Protein AF-A0A0N4VI75-F1 (afdb_monomer)

Mean predicted aligned error: 7.42 Å

Solvent-accessible surface area (backbone atoms only — not comparable to full-atom values): 9095 Å² total; per-residue (Å²): 134,85,79,80,78,79,84,75,76,74,82,70,62,91,29,62,71,52,95,65,23,59,51,44,77,68,96,56,54,73,71,54,46,53,57,52,51,70,53,36,61,78,72,60,41,30,31,62,96,36,70,6,31,57,45,48,56,53,44,43,55,71,78,56,38,61,51,76,76,34,72,92,64,49,87,83,60,88,47,73,65,56,47,49,54,50,50,52,49,43,52,52,42,48,70,79,74,51,82,78,67,44,69,39,75,50,33,94,54,64,44,56,18,78,69,79,70,42,83,41,53,58,57,36,59,29,34,33,34,69,94,79,36,89,82,40,32,19,46,63,65,52,54,46,43,90,86,81,72,43,112

Nearest PDB structures (foldseek):
  5ywr-assembly1_B-2  TM=4.488E-01  e=1.345E-01  Homo sapiens
  8j52-assembly1_B  TM=4.666E-01  e=9.738E+00  Flavihumibacter petaseus NBRC 106054
  5i0g-assembly1_B  TM=2.060E-01  e=2.336E+00  Trueperella pyogenes

Sequence (151 aa):
MATLVDSSVQSSAPGSTSHGYSWIPPGLNRRKVEEYMAQLPNHVVPRINSTGEKYREKQLLLQLPRQDLSVAYCKHLSNNVERKIFEEFINARNEIALDIGFVCPNIPKQMECRKCSGVLEKNEMAVMAPKLGENCGWHPACFICTTCEQV

Foldseek 3Di:
DDDDDPPPPPPDDQFDDDDQFSGFFPPDDPVLRVVLLVLADPQLGRGPPGNNVVVVVVCCCVVPPVVLQDPVPPPPQPDPVSRVVSVVVSVVCCVQPDDDWHKDQFAQAKDAAPQPRDIDHGGHIWTDTPSVHPPHTHRSNRPADPPPSHD

Radius of gyration: 18.59 Å; Cα contacts (8 Å, |Δi|>4): 196; chains: 1; bounding box: 50×33×53 Å

InterPro domains:
  IPR001781 Zinc finger, LIM-type [PS50023] (111-151)
  IPR010442 PET domain [PF06297] (6-103)
  IPR010442 PET domain [PS51303] (2-112)
  IPR047120 Prickle/Espinas/Testin [PTHR24211] (12-150)

pLDDT: mean 87.61, std 17.42, range [31.23,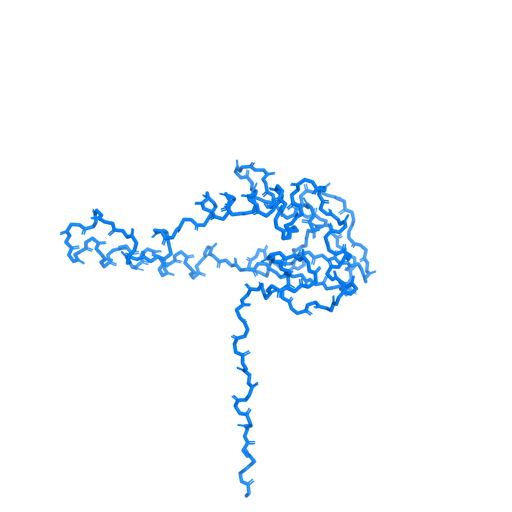 97.94]

Secondary structure (DSSP, 8-state):
-------------SS--BTTBS---TT--HHHHHHHHTTS-TTTS-BTTSHHHHHHHHHHHHHS-HHHH-GGG-TT--SHHHHHHHHHHHHHHHHHT----EEESS-SS-EEBTTT--EE-TT--EEE-GGG-TT-EE-GGG---TTT---

Structure (mmCIF, N/CA/C/O backbone):
data_AF-A0A0N4VI75-F1
#
_entry.id   AF-A0A0N4VI75-F1
#
loop_
_atom_site.group_PDB
_atom_site.id
_atom_site.type_symbol
_atom_site.label_atom_id
_atom_site.label_alt_id
_atom_site.label_comp_id
_atom_site.label_asym_id
_atom_site.label_entity_id
_atom_site.label_seq_id
_atom_site.pdbx_PDB_ins_code
_atom_site.Cartn_x
_atom_site.Cartn_y
_atom_site.Cartn_z
_atom_site.occupancy
_atom_site.B_iso_or_equiv
_atom_site.auth_seq_id
_atom_site.auth_comp_id
_atom_site.auth_asym_id
_atom_site.auth_atom_id
_atom_site.pdbx_PDB_model_num
ATOM 1 N N . MET A 1 1 ? 35.944 -9.681 26.097 1.00 38.91 1 MET A N 1
ATOM 2 C CA . MET A 1 1 ? 34.889 -10.689 25.869 1.00 38.91 1 MET A CA 1
ATOM 3 C C . MET A 1 1 ? 33.897 -10.113 24.876 1.00 38.91 1 MET A C 1
ATOM 5 O O . MET A 1 1 ? 33.051 -9.325 25.268 1.00 38.91 1 MET A O 1
ATOM 9 N N . ALA A 1 2 ? 34.084 -10.407 23.590 1.00 31.23 2 ALA A N 1
ATOM 10 C CA . ALA A 1 2 ? 33.176 -9.964 22.540 1.00 31.23 2 ALA A CA 1
ATOM 11 C C . ALA A 1 2 ? 31.953 -10.885 22.539 1.00 31.23 2 ALA A C 1
ATOM 13 O O . ALA A 1 2 ? 32.079 -12.083 22.290 1.00 31.23 2 ALA A O 1
ATOM 14 N N . THR A 1 3 ? 30.793 -10.341 22.886 1.00 33.09 3 THR A N 1
ATOM 15 C CA . THR A 1 3 ? 29.521 -11.056 22.842 1.00 33.09 3 THR A CA 1
ATOM 16 C C . THR A 1 3 ? 29.117 -11.221 21.381 1.00 33.09 3 THR A C 1
ATOM 18 O O . THR A 1 3 ? 28.959 -10.242 20.655 1.00 33.09 3 THR A O 1
ATOM 21 N N . LEU A 1 4 ? 29.004 -12.475 20.952 1.00 35.91 4 LEU A N 1
ATOM 22 C CA . LEU A 1 4 ? 28.511 -12.878 19.643 1.00 35.91 4 LEU A CA 1
ATOM 23 C C . LEU A 1 4 ? 27.052 -12.424 19.502 1.00 35.91 4 LEU A C 1
ATOM 25 O O . LEU A 1 4 ? 26.194 -12.851 20.273 1.00 35.91 4 LEU A O 1
ATOM 29 N N . VAL A 1 5 ? 26.779 -11.546 18.536 1.00 36.53 5 VAL A N 1
ATOM 30 C CA . VAL A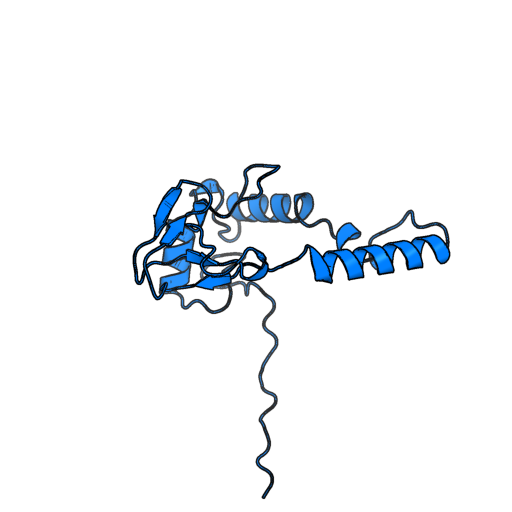 1 5 ? 25.410 -11.244 18.109 1.00 36.53 5 VAL A CA 1
ATOM 31 C C . VAL A 1 5 ? 24.952 -12.421 17.252 1.00 36.53 5 VAL A C 1
ATOM 33 O O . VAL A 1 5 ? 25.457 -12.642 16.151 1.00 36.53 5 VAL A O 1
ATOM 36 N N . ASP A 1 6 ? 24.040 -13.212 17.811 1.00 32.12 6 ASP A N 1
ATOM 37 C CA . ASP A 1 6 ? 23.375 -14.320 17.137 1.00 32.12 6 ASP A CA 1
ATOM 38 C C . ASP A 1 6 ? 22.689 -13.820 15.853 1.00 32.12 6 ASP A C 1
ATOM 40 O O . ASP A 1 6 ? 21.871 -12.901 15.869 1.00 32.12 6 ASP A O 1
ATOM 44 N N . SER A 1 7 ? 23.078 -14.399 14.718 1.00 36.81 7 SER A N 1
ATOM 45 C CA . SER A 1 7 ? 22.663 -13.999 13.366 1.00 36.81 7 SER A CA 1
ATOM 46 C C . SER A 1 7 ? 21.352 -14.672 12.940 1.00 36.81 7 SER A C 1
ATOM 48 O O . SER A 1 7 ? 21.161 -15.014 11.775 1.00 36.81 7 SER A O 1
ATOM 50 N N . SER A 1 8 ? 20.429 -14.867 13.879 1.00 34.34 8 SER A N 1
ATOM 51 C CA . SER A 1 8 ? 19.166 -15.580 13.674 1.00 34.34 8 SER A CA 1
ATOM 52 C C . SER A 1 8 ? 17.983 -14.656 13.342 1.00 34.34 8 SER A C 1
ATOM 54 O O . SER A 1 8 ? 16.827 -15.004 13.575 1.00 34.34 8 SER A O 1
ATOM 56 N N . VAL A 1 9 ? 18.227 -13.501 12.707 1.00 37.81 9 VAL A N 1
ATOM 57 C CA . VAL A 1 9 ? 17.147 -12.742 12.053 1.00 37.81 9 VAL A CA 1
ATOM 58 C C . VAL A 1 9 ? 16.922 -13.345 10.670 1.00 37.81 9 VAL A C 1
ATOM 60 O O . VAL A 1 9 ? 17.409 -12.851 9.654 1.00 37.81 9 VAL A O 1
ATOM 63 N N . GLN A 1 10 ? 16.196 -14.465 10.639 1.00 38.12 10 GLN A N 1
ATOM 64 C CA . GLN A 1 10 ? 15.610 -14.979 9.408 1.00 38.12 10 GLN A CA 1
ATOM 65 C C . GLN A 1 10 ? 14.792 -13.855 8.770 1.00 38.12 10 GLN A C 1
ATOM 67 O O . GLN A 1 10 ? 13.792 -13.397 9.327 1.00 38.12 10 GLN A O 1
ATOM 72 N N . SER A 1 11 ? 15.248 -13.401 7.603 1.00 38.28 11 SER A N 1
ATOM 73 C CA . SER A 1 11 ? 14.508 -12.519 6.709 1.00 38.28 11 SER A CA 1
ATOM 74 C C . SER A 1 11 ? 13.226 -13.240 6.291 1.00 38.28 11 SER A C 1
ATOM 76 O O . SER A 1 11 ? 13.187 -13.981 5.311 1.00 38.28 11 SER A O 1
ATOM 78 N N . SER A 1 12 ? 12.175 -13.101 7.098 1.00 36.38 12 SER A N 1
ATOM 79 C CA . SER A 1 12 ? 10.838 -13.494 6.683 1.00 36.38 12 SER A CA 1
ATOM 80 C C . SER A 1 12 ? 10.416 -12.516 5.593 1.00 36.38 12 SER A C 1
ATOM 82 O O . SER A 1 12 ? 10.425 -11.301 5.794 1.00 36.38 12 SER A O 1
ATOM 84 N N . ALA A 1 13 ? 10.123 -13.045 4.404 1.00 38.16 13 ALA A N 1
ATOM 85 C CA . ALA A 1 13 ? 9.622 -12.248 3.296 1.00 38.16 13 ALA A CA 1
ATOM 86 C C . ALA A 1 13 ? 8.428 -11.388 3.766 1.00 38.16 13 ALA A C 1
ATOM 88 O O . ALA A 1 13 ? 7.627 -11.860 4.584 1.00 38.16 13 ALA A O 1
ATOM 89 N N . PRO A 1 14 ? 8.278 -10.146 3.272 1.00 45.78 14 PRO A N 1
ATOM 90 C CA . PRO A 1 14 ? 7.113 -9.338 3.595 1.00 45.78 14 PRO A CA 1
ATOM 91 C C . PRO A 1 14 ? 5.833 -10.103 3.221 1.00 45.78 14 PRO A C 1
ATOM 93 O O . PRO A 1 14 ? 5.588 -10.376 2.049 1.00 45.78 14 PRO A O 1
ATOM 96 N N . GLY A 1 15 ? 5.022 -10.453 4.225 1.00 57.34 15 GLY A N 1
ATOM 97 C CA . GLY A 1 15 ? 3.758 -11.170 4.035 1.00 57.34 15 GLY A CA 1
ATOM 98 C C . GLY A 1 15 ? 3.826 -12.697 4.113 1.00 57.34 15 GLY A C 1
ATOM 99 O O . GLY A 1 15 ? 3.315 -13.368 3.223 1.00 57.34 15 GLY A O 1
ATOM 100 N N . SER A 1 16 ? 4.408 -13.249 5.184 1.00 58.78 16 SER A N 1
ATOM 101 C CA . SER A 1 16 ? 4.376 -14.694 5.470 1.00 58.78 16 SER A CA 1
ATOM 102 C C . SER A 1 16 ? 2.958 -15.282 5.368 1.00 58.78 16 SER A C 1
ATOM 104 O O . SER A 1 16 ? 2.026 -14.803 6.018 1.00 58.78 16 SER A O 1
ATOM 106 N N . THR A 1 17 ? 2.801 -16.349 4.582 1.00 65.50 17 THR A N 1
ATOM 107 C CA . THR A 1 17 ? 1.563 -17.132 4.492 1.00 65.50 17 THR A CA 1
ATOM 108 C C . THR A 1 17 ? 1.276 -17.778 5.846 1.00 65.50 17 THR A C 1
ATOM 110 O O . THR A 1 17 ? 1.986 -18.686 6.276 1.00 65.50 17 THR A O 1
ATOM 113 N N . SER A 1 18 ? 0.251 -17.313 6.553 1.00 71.88 18 SER A N 1
ATOM 114 C CA . SER A 1 18 ? -0.196 -17.917 7.811 1.00 71.88 18 SER A CA 1
ATOM 115 C C . SER A 1 18 ? -1.622 -17.473 8.135 1.00 71.88 18 SER A C 1
ATOM 117 O O . SER A 1 18 ? -2.124 -16.501 7.574 1.00 71.88 18 SER A O 1
ATOM 119 N N . HIS A 1 19 ? -2.288 -18.191 9.045 1.00 73.00 19 HIS A N 1
ATOM 120 C CA . HIS A 1 19 ? -3.636 -17.852 9.529 1.00 73.00 19 HIS A CA 1
ATOM 121 C C . HIS A 1 19 ? -4.756 -17.929 8.474 1.00 73.00 19 HIS A C 1
ATOM 123 O O . HIS A 1 19 ? -5.805 -17.321 8.639 1.00 73.00 19 HIS A O 1
ATOM 129 N N . GLY A 1 20 ? -4.560 -18.701 7.399 1.00 91.00 20 GLY A N 1
ATOM 130 C CA . GLY A 1 20 ? -5.568 -18.862 6.344 1.00 91.00 20 GLY A CA 1
ATOM 131 C C . GLY A 1 20 ? -5.616 -17.711 5.333 1.00 91.00 20 GLY A C 1
ATOM 132 O O . GLY A 1 20 ? -6.519 -17.683 4.496 1.00 91.00 20 GLY A O 1
ATOM 133 N N . TYR A 1 21 ? -4.642 -16.796 5.377 1.00 95.12 21 TYR A N 1
ATOM 134 C CA . TYR A 1 21 ? -4.465 -15.718 4.405 1.00 95.12 21 TYR A CA 1
ATOM 135 C C . TYR A 1 21 ? -3.220 -15.957 3.545 1.00 95.12 21 TYR A C 1
ATOM 137 O O . TYR A 1 21 ? -2.197 -16.441 4.036 1.00 95.12 21 TYR A O 1
ATOM 145 N N . SER A 1 22 ? -3.296 -15.599 2.264 1.00 94.88 22 SER A N 1
ATOM 146 C CA . SER A 1 22 ? -2.160 -15.653 1.336 1.00 94.88 22 SER A CA 1
ATOM 147 C C . SER A 1 22 ? -1.186 -14.490 1.527 1.00 94.88 22 SER A C 1
ATOM 149 O O . SER A 1 22 ? -0.056 -14.536 1.052 1.00 94.88 22 SER A O 1
ATOM 151 N N . TRP A 1 23 ? -1.604 -13.463 2.270 1.00 94.38 23 TRP A N 1
ATOM 152 C CA . TRP A 1 23 ? -0.762 -12.364 2.717 1.00 94.38 23 TRP A CA 1
ATOM 153 C C . TRP A 1 23 ? -1.306 -11.768 4.017 1.00 94.38 23 TRP A C 1
ATOM 155 O O . TRP A 1 23 ? -2.519 -11.628 4.175 1.00 94.38 23 TRP A O 1
ATOM 165 N N . ILE A 1 24 ? -0.407 -11.360 4.914 1.00 94.69 24 ILE A N 1
ATOM 166 C CA . ILE A 1 24 ? -0.730 -10.590 6.122 1.00 94.69 24 ILE A CA 1
ATOM 167 C C . ILE A 1 24 ? 0.209 -9.383 6.250 1.00 94.69 24 ILE A C 1
ATOM 169 O O . ILE A 1 24 ? 1.358 -9.464 5.801 1.00 94.69 24 ILE A O 1
ATOM 173 N N . PRO A 1 25 ? -0.215 -8.286 6.902 1.00 93.75 25 PRO A N 1
ATOM 174 C CA . PRO A 1 25 ? 0.709 -7.214 7.240 1.00 93.75 25 PRO A CA 1
ATOM 175 C C . PRO A 1 25 ? 1.825 -7.715 8.175 1.00 93.75 25 PRO A C 1
ATOM 177 O O . PRO A 1 25 ? 1.543 -8.454 9.126 1.00 93.75 25 PRO A O 1
ATOM 180 N N . PRO A 1 26 ? 3.090 -7.329 7.935 1.00 92.06 26 PRO A N 1
ATOM 181 C CA . PRO A 1 26 ? 4.212 -7.775 8.754 1.00 92.06 26 PRO A CA 1
ATOM 182 C C . PRO A 1 26 ? 4.133 -7.212 10.182 1.00 92.06 26 PRO A C 1
ATOM 184 O O . PRO A 1 26 ? 3.603 -6.127 10.411 1.00 92.06 26 PRO A O 1
ATOM 187 N N . GLY A 1 27 ? 4.689 -7.946 11.152 1.00 90.81 27 GLY A N 1
ATOM 188 C CA . GLY A 1 27 ? 4.817 -7.488 12.544 1.00 90.81 27 GLY A CA 1
ATOM 189 C C . GLY A 1 27 ? 3.539 -7.559 13.390 1.00 90.81 27 GLY A C 1
ATOM 190 O O . GLY A 1 27 ? 3.560 -7.166 14.556 1.00 90.81 27 GLY A O 1
ATOM 191 N N . LEU A 1 28 ? 2.431 -8.075 12.848 1.00 93.50 28 LEU A N 1
ATOM 192 C CA . LEU A 1 28 ? 1.181 -8.249 13.589 1.00 93.50 28 LEU A CA 1
ATOM 193 C C . LEU A 1 28 ? 1.074 -9.643 14.218 1.00 93.50 28 LEU A C 1
ATOM 195 O O . LEU A 1 28 ? 1.429 -10.653 13.616 1.00 93.50 28 LEU A O 1
ATOM 199 N N . ASN A 1 29 ? 0.505 -9.707 15.425 1.00 93.31 29 ASN A N 1
ATOM 200 C CA . ASN A 1 29 ? 0.052 -10.972 16.006 1.00 93.31 29 ASN A CA 1
ATOM 201 C C . ASN A 1 29 ? -1.291 -11.411 15.396 1.00 93.31 29 ASN A C 1
ATOM 203 O O . ASN A 1 29 ? -2.001 -10.603 14.799 1.00 93.31 29 ASN A O 1
ATOM 207 N N . ARG A 1 30 ? -1.686 -12.674 15.619 1.00 92.81 30 ARG A N 1
ATOM 208 C CA . ARG A 1 30 ? -2.925 -13.256 15.071 1.00 92.81 30 ARG A CA 1
ATOM 209 C C . ARG A 1 30 ? -4.162 -12.380 15.279 1.00 92.81 30 ARG A C 1
ATOM 211 O O . ARG A 1 30 ? -4.906 -12.145 14.339 1.00 92.81 30 ARG A O 1
ATOM 218 N N . ARG A 1 31 ? -4.374 -11.869 16.497 1.00 94.94 31 ARG A N 1
ATOM 219 C CA . ARG A 1 31 ? -5.546 -11.036 16.809 1.00 94.94 31 ARG A CA 1
ATOM 220 C C . ARG A 1 31 ? -5.552 -9.747 15.985 1.00 94.94 31 ARG A C 1
ATOM 222 O O . ARG A 1 31 ? -6.593 -9.369 15.466 1.00 94.94 31 ARG A O 1
ATOM 229 N N . LYS A 1 32 ? -4.394 -9.098 15.852 1.00 96.00 32 LYS A N 1
ATOM 230 C CA . LYS A 1 32 ? -4.245 -7.873 15.057 1.00 96.00 32 LYS A CA 1
ATOM 231 C C . LYS A 1 32 ? -4.347 -8.138 13.552 1.00 96.00 32 LYS A C 1
ATOM 233 O O . LYS A 1 32 ? -4.871 -7.294 12.841 1.00 96.00 32 LYS A O 1
ATOM 238 N N . VAL A 1 33 ? -3.930 -9.309 13.070 1.00 96.25 33 VAL A N 1
ATOM 239 C CA . VAL A 1 33 ? -4.189 -9.722 11.680 1.00 96.25 33 VAL A CA 1
ATOM 240 C C . VAL A 1 33 ? -5.693 -9.806 11.415 1.00 96.25 33 VAL A C 1
ATOM 242 O O . VAL A 1 33 ? -6.162 -9.201 10.458 1.00 96.25 33 VAL A O 1
ATOM 245 N N . GLU A 1 34 ? -6.459 -10.489 12.270 1.00 96.25 34 GLU A N 1
ATOM 246 C CA . GLU A 1 34 ? -7.919 -10.571 12.100 1.00 96.25 34 GLU A CA 1
ATOM 247 C C . GLU A 1 34 ? -8.585 -9.190 12.179 1.00 96.25 34 GLU A C 1
ATOM 249 O O . GLU A 1 34 ? -9.448 -8.877 11.364 1.00 96.25 34 GLU A O 1
ATOM 254 N N . GLU A 1 35 ? -8.147 -8.337 13.111 1.00 97.06 35 GLU A N 1
ATOM 255 C CA . GLU A 1 35 ? -8.623 -6.952 13.239 1.00 97.06 35 GLU A CA 1
ATOM 256 C C . GLU A 1 35 ? -8.351 -6.120 11.976 1.00 97.06 35 GLU A C 1
ATOM 258 O O . GLU A 1 35 ? -9.210 -5.345 11.560 1.00 97.06 35 GLU 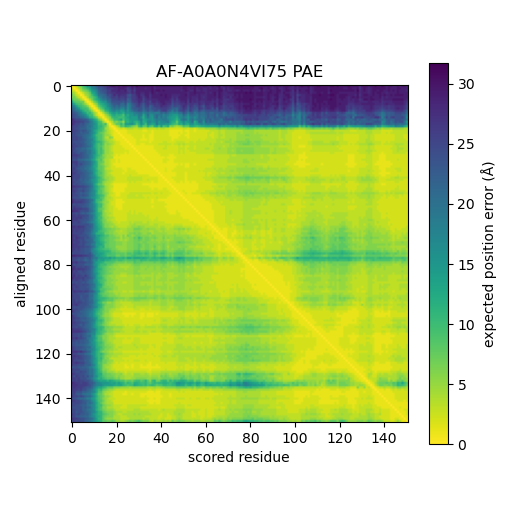A O 1
ATOM 263 N N . TYR A 1 36 ? -7.185 -6.288 11.343 1.00 97.38 36 TYR A N 1
ATOM 264 C CA . TYR A 1 36 ? -6.865 -5.637 10.071 1.00 97.38 36 TYR A CA 1
ATOM 265 C C . TYR A 1 36 ? -7.776 -6.143 8.948 1.00 97.38 36 TYR A C 1
ATOM 267 O O . TYR A 1 36 ? -8.395 -5.351 8.240 1.00 97.38 36 TYR A O 1
ATOM 275 N N . MET A 1 37 ? -7.893 -7.467 8.802 1.00 97.06 37 MET A N 1
ATOM 276 C CA . MET A 1 37 ? -8.678 -8.080 7.726 1.00 97.06 37 MET A CA 1
ATOM 277 C C . MET A 1 37 ? -10.175 -7.772 7.851 1.00 97.06 37 MET A C 1
ATOM 279 O O . MET A 1 37 ? -10.837 -7.593 6.832 1.00 97.06 37 MET A O 1
ATOM 283 N N . ALA A 1 38 ? -10.703 -7.656 9.074 1.00 96.75 38 ALA A N 1
ATOM 284 C CA . ALA A 1 38 ? -12.098 -7.291 9.339 1.00 96.75 38 ALA A CA 1
ATOM 285 C C . ALA A 1 38 ? -12.452 -5.856 8.915 1.00 96.75 38 ALA A C 1
ATOM 287 O O . ALA A 1 38 ? -13.628 -5.541 8.746 1.00 96.75 38 ALA A O 1
ATOM 288 N N . GLN A 1 39 ? -11.453 -4.988 8.742 1.00 96.88 39 GLN A N 1
ATOM 289 C CA . GLN A 1 39 ? -11.650 -3.612 8.287 1.00 96.88 39 GLN A CA 1
ATOM 290 C C . GLN A 1 39 ? -11.651 -3.487 6.761 1.00 96.88 39 GLN A C 1
ATOM 292 O O . GLN A 1 39 ? -11.917 -2.401 6.256 1.00 96.88 39 GLN A O 1
ATOM 297 N N . LEU A 1 40 ? -11.361 -4.561 6.021 1.00 96.81 40 LEU A N 1
ATOM 298 C CA . LEU A 1 40 ? -11.372 -4.567 4.559 1.00 96.81 40 LEU A CA 1
ATOM 299 C C . LEU A 1 40 ? -12.721 -5.068 4.014 1.00 96.81 40 LEU A C 1
ATOM 301 O O . LEU A 1 40 ? -13.379 -5.890 4.654 1.00 96.81 40 LEU A O 1
ATOM 305 N N . PRO A 1 41 ? -13.133 -4.655 2.799 1.00 95.31 41 PRO A N 1
ATOM 306 C CA . PRO A 1 41 ? -14.276 -5.269 2.132 1.00 95.31 41 PRO A CA 1
ATOM 307 C C . PRO A 1 41 ? -14.097 -6.788 1.989 1.00 95.31 41 PRO A C 1
ATOM 309 O O . PRO A 1 41 ? -13.076 -7.261 1.497 1.00 95.31 41 PRO A O 1
ATOM 312 N N . ASN A 1 42 ? -15.118 -7.570 2.349 1.00 94.00 42 ASN A N 1
ATOM 313 C CA . ASN A 1 42 ? -15.024 -9.040 2.392 1.00 94.00 42 ASN A CA 1
ATOM 314 C C . ASN A 1 42 ? -14.491 -9.681 1.099 1.00 94.00 42 ASN A C 1
ATOM 316 O O . ASN A 1 42 ? -13.780 -10.680 1.152 1.00 94.00 42 ASN A O 1
ATOM 320 N N . HIS A 1 43 ? -14.830 -9.111 -0.060 1.00 93.56 43 HIS A N 1
ATOM 321 C CA . HIS A 1 43 ? -14.439 -9.642 -1.365 1.00 93.56 43 HIS A CA 1
ATOM 322 C C . HIS A 1 43 ? -12.970 -9.375 -1.740 1.00 93.56 43 HIS A C 1
ATOM 324 O O . HIS A 1 43 ? -12.484 -10.011 -2.674 1.00 93.56 43 HIS A O 1
ATOM 330 N N . VAL A 1 44 ? -12.266 -8.485 -1.025 1.00 95.81 44 VAL A N 1
ATOM 331 C CA . VAL A 1 44 ? -10.836 -8.190 -1.253 1.00 95.81 44 VAL A CA 1
ATOM 332 C C . VAL A 1 44 ? -9.914 -8.848 -0.224 1.00 95.81 44 VAL A C 1
ATOM 334 O O . VAL A 1 44 ? -8.698 -8.831 -0.396 1.00 95.81 44 VAL A O 1
ATOM 337 N N . VAL A 1 45 ? -10.463 -9.450 0.837 1.00 96.88 45 VAL A N 1
ATOM 338 C CA . VAL A 1 45 ? -9.666 -10.121 1.874 1.00 96.88 45 VAL A CA 1
ATOM 339 C C . VAL A 1 45 ? -8.943 -11.335 1.267 1.00 96.88 45 VAL A C 1
ATOM 341 O O . VAL A 1 45 ? -9.611 -12.250 0.778 1.00 96.88 45 VAL A O 1
ATOM 344 N N . PRO A 1 46 ? -7.599 -11.413 1.326 1.00 96.31 46 PRO A N 1
ATOM 345 C CA . PRO A 1 46 ? -6.819 -12.424 0.615 1.00 96.31 46 PRO A CA 1
ATOM 346 C C . PRO A 1 46 ? -6.778 -13.760 1.370 1.00 96.31 46 PRO A C 1
ATOM 348 O O . PRO A 1 46 ? -5.727 -14.209 1.821 1.00 96.31 46 PRO A O 1
ATOM 351 N N . ARG A 1 47 ? -7.935 -14.405 1.552 1.00 96.25 47 ARG A N 1
ATOM 352 C CA . ARG A 1 47 ? -8.003 -15.766 2.112 1.00 96.25 47 ARG A CA 1
ATOM 353 C C . ARG A 1 47 ? -7.447 -16.766 1.101 1.00 96.25 47 ARG A C 1
ATOM 355 O O . ARG A 1 47 ? -7.722 -16.629 -0.090 1.00 96.25 47 ARG A O 1
ATOM 362 N N . ILE A 1 48 ? -6.720 -17.776 1.566 1.00 94.94 48 ILE A N 1
ATOM 363 C CA . ILE A 1 48 ? -6.167 -18.828 0.700 1.00 94.94 48 ILE A CA 1
ATOM 364 C C . ILE A 1 48 ? -7.301 -19.486 -0.103 1.00 94.94 48 ILE A C 1
ATOM 366 O O . ILE A 1 48 ? -8.346 -19.823 0.458 1.00 94.94 48 ILE A O 1
ATOM 370 N N . ASN A 1 49 ? -7.094 -19.670 -1.407 1.00 94.00 49 ASN A N 1
ATOM 371 C CA . ASN A 1 49 ? -8.045 -20.215 -2.380 1.00 94.00 49 ASN A CA 1
ATOM 372 C C . ASN A 1 49 ? -9.336 -19.392 -2.572 1.00 94.00 49 ASN A C 1
ATOM 374 O O . ASN A 1 49 ? -10.337 -19.917 -3.065 1.00 94.00 49 ASN A O 1
ATOM 378 N N . SER A 1 50 ? -9.346 -18.110 -2.198 1.00 95.94 50 SER A N 1
ATOM 379 C CA . SER A 1 50 ? -10.525 -17.239 -2.331 1.00 95.94 50 SER A CA 1
ATOM 380 C C . SER A 1 50 ? -10.462 -16.307 -3.545 1.00 95.94 50 SER A C 1
ATOM 382 O O . SER A 1 50 ? -9.428 -16.136 -4.193 1.00 95.94 50 SER A O 1
ATOM 384 N N . THR A 1 51 ? -11.581 -15.642 -3.848 1.00 96.50 51 THR A N 1
ATOM 385 C CA . THR A 1 51 ? -11.610 -14.561 -4.846 1.00 96.50 51 THR A CA 1
ATOM 386 C C . THR A 1 51 ? -10.736 -13.379 -4.437 1.00 96.50 51 THR A C 1
ATOM 388 O O . THR A 1 51 ? -10.151 -12.754 -5.314 1.00 96.50 51 THR A O 1
ATOM 391 N N . GLY A 1 52 ? -10.604 -13.098 -3.136 1.00 96.94 52 GLY A N 1
ATOM 392 C CA . GLY A 1 52 ? -9.773 -12.009 -2.621 1.00 96.94 52 GLY A CA 1
ATOM 393 C C . GLY A 1 52 ? -8.273 -12.262 -2.792 1.00 96.94 52 GLY A C 1
ATOM 394 O O . GLY A 1 52 ? -7.514 -11.330 -3.039 1.00 96.94 52 GLY A O 1
ATOM 395 N N . GLU A 1 53 ? -7.831 -13.522 -2.750 1.00 96.19 53 GLU A N 1
ATOM 396 C CA . GLU A 1 53 ? -6.443 -13.886 -3.072 1.00 96.19 53 GLU A CA 1
ATOM 397 C C . GLU A 1 53 ? -6.134 -13.606 -4.546 1.00 96.19 53 GLU A C 1
ATOM 399 O O . GLU A 1 53 ? -5.203 -12.862 -4.852 1.00 96.19 53 GLU A O 1
ATOM 404 N N . LYS A 1 54 ? -6.973 -14.115 -5.457 1.00 96.19 54 LYS A N 1
ATOM 405 C CA . LYS A 1 54 ? -6.845 -13.844 -6.901 1.00 96.19 54 LYS A CA 1
ATOM 406 C C . LYS A 1 54 ? -6.939 -12.351 -7.208 1.00 96.19 54 LYS A C 1
ATOM 408 O O . LYS A 1 54 ? -6.250 -11.836 -8.086 1.00 96.19 54 LYS A O 1
ATOM 413 N N . TYR A 1 55 ? -7.805 -11.651 -6.480 1.00 96.00 55 TYR A N 1
ATOM 414 C CA . TYR A 1 55 ? -7.949 -10.209 -6.573 1.00 96.00 55 TYR A CA 1
ATOM 415 C C . TYR A 1 55 ? -6.644 -9.495 -6.210 1.00 96.00 55 TYR A C 1
ATOM 417 O O . TYR A 1 55 ? -6.156 -8.687 -7.000 1.00 96.00 55 TYR A O 1
ATOM 425 N N . ARG A 1 56 ? -6.037 -9.843 -5.069 1.00 94.62 56 ARG A N 1
ATOM 426 C CA . ARG A 1 56 ? -4.750 -9.295 -4.631 1.00 94.62 56 ARG A CA 1
ATOM 427 C C . ARG A 1 56 ? -3.635 -9.560 -5.641 1.00 94.62 56 ARG A C 1
ATOM 429 O O . ARG A 1 56 ? -2.879 -8.642 -5.940 1.00 94.62 56 ARG A O 1
ATOM 436 N N . GLU A 1 57 ? -3.538 -10.769 -6.196 1.00 93.94 57 GLU A N 1
ATOM 437 C CA . GLU A 1 57 ? -2.552 -11.069 -7.247 1.00 93.94 57 GLU A CA 1
ATOM 438 C C . GLU A 1 57 ? -2.718 -10.154 -8.465 1.00 93.94 57 GLU A C 1
ATOM 440 O O . GLU A 1 57 ? -1.741 -9.581 -8.951 1.00 93.94 57 GLU A O 1
ATOM 445 N N . LYS A 1 58 ? -3.960 -9.952 -8.924 1.00 94.44 58 LYS A N 1
ATOM 446 C CA . LYS A 1 58 ? -4.256 -9.033 -10.030 1.00 94.44 58 LYS A CA 1
ATOM 447 C C . LYS A 1 58 ? -3.867 -7.593 -9.686 1.00 94.44 58 LYS A C 1
ATOM 449 O O . LYS A 1 58 ? -3.274 -6.924 -10.529 1.00 94.44 58 LYS A O 1
ATOM 454 N N . GLN A 1 59 ? -4.168 -7.125 -8.474 1.00 94.38 59 GLN A N 1
ATOM 455 C CA . GLN A 1 59 ? -3.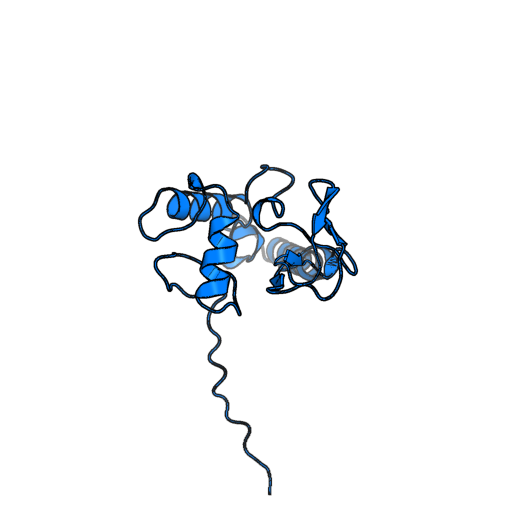791 -5.777 -8.041 1.00 94.38 59 GLN A CA 1
ATOM 456 C C . GLN A 1 59 ? -2.275 -5.600 -7.974 1.00 94.38 59 GLN A C 1
ATOM 458 O O . GLN A 1 59 ? -1.772 -4.603 -8.475 1.00 94.38 59 GLN A O 1
ATOM 463 N N . LEU A 1 60 ? -1.526 -6.579 -7.460 1.00 91.75 60 LEU A N 1
ATOM 464 C CA . LEU A 1 60 ? -0.062 -6.515 -7.437 1.00 91.75 60 LEU A CA 1
ATOM 465 C C . LEU A 1 60 ? 0.535 -6.460 -8.848 1.00 91.75 60 LEU A C 1
ATOM 467 O O . LEU A 1 60 ? 1.465 -5.696 -9.079 1.00 91.75 60 LEU A O 1
ATOM 471 N N . LEU A 1 61 ? -0.017 -7.211 -9.805 1.00 92.19 61 LEU A N 1
ATOM 472 C CA . LEU A 1 61 ? 0.434 -7.153 -11.199 1.00 92.19 61 LEU A CA 1
ATOM 473 C C . LEU A 1 61 ? 0.159 -5.796 -11.861 1.00 92.19 61 LEU A C 1
ATOM 475 O O . LEU A 1 61 ? 0.957 -5.361 -12.687 1.00 92.19 61 LEU A O 1
ATOM 479 N N . LEU A 1 62 ? -0.960 -5.152 -11.522 1.00 92.44 62 LEU A N 1
ATOM 480 C CA . LEU A 1 62 ? -1.346 -3.853 -12.079 1.00 92.44 62 LEU A CA 1
ATOM 481 C C . LEU A 1 62 ? -0.612 -2.685 -11.411 1.00 92.44 62 LEU A C 1
ATOM 483 O O . LEU A 1 62 ? -0.175 -1.769 -12.099 1.00 92.44 62 LEU A O 1
ATOM 487 N N . GLN A 1 63 ? -0.506 -2.704 -10.082 1.00 91.44 63 GLN A N 1
ATOM 488 C CA . GLN A 1 63 ? 0.015 -1.593 -9.284 1.00 91.44 63 GLN A CA 1
ATOM 489 C C . GLN A 1 63 ? 1.533 -1.669 -9.078 1.00 91.44 63 GLN A C 1
ATOM 491 O O . GLN A 1 63 ? 2.169 -0.636 -8.891 1.00 91.44 63 GLN A O 1
ATOM 496 N N . LEU A 1 64 ? 2.122 -2.871 -9.114 1.00 89.94 64 LEU A N 1
ATOM 497 C CA . LEU A 1 64 ? 3.562 -3.102 -8.957 1.00 89.94 64 LEU A CA 1
ATOM 498 C C . LEU A 1 64 ? 4.100 -4.051 -10.050 1.00 89.94 64 LEU A C 1
ATOM 500 O O . LEU A 1 64 ? 4.558 -5.160 -9.739 1.00 89.94 64 LEU A O 1
ATOM 504 N N . PRO A 1 65 ? 4.065 -3.651 -11.339 1.00 91.06 65 PRO A N 1
ATOM 505 C CA . PRO A 1 65 ? 4.616 -4.465 -12.416 1.00 91.06 65 PRO A CA 1
ATOM 506 C C . PRO A 1 65 ? 6.086 -4.810 -12.155 1.00 91.06 65 PRO A C 1
ATOM 508 O O . PRO A 1 65 ? 6.886 -3.969 -11.753 1.00 91.06 65 PRO A O 1
ATOM 511 N N . ARG A 1 66 ? 6.487 -6.058 -12.413 1.00 90.94 66 ARG A N 1
ATOM 512 C CA . ARG A 1 66 ? 7.876 -6.492 -12.166 1.00 90.94 66 ARG A CA 1
ATOM 513 C C . ARG A 1 66 ? 8.886 -5.740 -13.034 1.00 90.94 66 ARG A C 1
ATOM 515 O O . ARG A 1 66 ? 10.025 -5.552 -12.617 1.00 90.94 66 ARG A O 1
ATOM 522 N N . GLN A 1 67 ? 8.458 -5.316 -14.220 1.00 91.81 67 GLN A N 1
ATOM 523 C CA . GLN A 1 67 ? 9.225 -4.506 -15.162 1.00 91.81 67 GLN A CA 1
ATOM 524 C C . GLN A 1 67 ? 9.660 -3.200 -14.505 1.00 91.81 67 GLN A C 1
ATOM 526 O O . GLN A 1 67 ? 10.830 -2.853 -14.575 1.00 91.81 67 GLN A O 1
ATOM 531 N N . ASP A 1 68 ? 8.765 -2.558 -13.760 1.00 89.81 68 ASP A N 1
ATOM 532 C CA . ASP A 1 68 ? 9.040 -1.321 -13.037 1.00 89.81 68 ASP A CA 1
ATOM 533 C C . ASP A 1 68 ? 10.060 -1.519 -11.906 1.00 89.81 68 ASP A C 1
ATOM 535 O O . ASP A 1 68 ? 10.655 -0.551 -11.442 1.00 89.81 68 ASP A O 1
ATOM 539 N N . LEU A 1 69 ? 10.275 -2.746 -11.432 1.00 87.62 69 LEU A N 1
ATOM 540 C CA . LEU A 1 69 ? 11.158 -3.039 -10.300 1.00 87.62 69 LEU A CA 1
ATOM 541 C C . LEU A 1 69 ? 12.537 -3.557 -10.717 1.00 87.62 69 LEU A C 1
ATOM 543 O O . LEU A 1 69 ? 13.478 -3.455 -9.932 1.00 87.62 69 LEU A O 1
ATOM 547 N N . SER A 1 70 ? 12.684 -4.136 -11.912 1.00 90.00 70 SER A N 1
ATOM 548 C CA . SER A 1 70 ? 13.970 -4.677 -12.354 1.00 90.00 70 SER A CA 1
ATOM 549 C C . SER A 1 70 ? 14.080 -4.812 -13.870 1.00 90.00 70 SER A C 1
ATOM 551 O O . SER A 1 70 ? 13.218 -5.392 -14.534 1.00 90.00 70 SER A O 1
ATOM 553 N N . VAL A 1 71 ? 15.244 -4.404 -14.389 1.00 91.06 71 VAL A N 1
ATOM 554 C CA . VAL A 1 71 ? 15.693 -4.622 -15.777 1.00 91.06 71 VAL A CA 1
ATOM 555 C C . VAL A 1 71 ? 15.575 -6.084 -16.210 1.00 91.06 71 VAL A C 1
ATOM 557 O O . VAL A 1 71 ? 15.338 -6.353 -17.387 1.00 91.06 71 VAL A O 1
ATOM 560 N N . ALA A 1 72 ? 15.723 -7.038 -15.284 1.00 90.69 72 ALA A N 1
ATOM 561 C CA . ALA A 1 72 ? 15.672 -8.469 -15.586 1.00 90.69 72 ALA A CA 1
ATOM 562 C C . ALA A 1 72 ? 14.334 -8.905 -16.213 1.00 90.69 72 ALA A C 1
ATOM 564 O O . ALA A 1 72 ? 14.284 -9.907 -16.926 1.00 90.69 72 ALA A O 1
ATOM 565 N N . TYR A 1 73 ? 13.260 -8.143 -15.988 1.00 92.00 73 TYR A N 1
ATOM 566 C CA . TYR A 1 73 ? 11.935 -8.417 -16.545 1.00 92.00 73 TYR A CA 1
ATOM 567 C C . TYR A 1 73 ? 11.629 -7.618 -17.826 1.00 92.00 73 TYR A C 1
ATOM 569 O O . TYR A 1 73 ? 10.580 -7.822 -18.441 1.00 92.00 73 TYR A O 1
ATOM 577 N N . CYS A 1 74 ? 12.541 -6.747 -18.270 1.00 92.50 74 CYS A N 1
ATOM 578 C CA . CYS A 1 74 ? 12.370 -5.883 -19.437 1.00 92.50 74 CYS A CA 1
ATOM 579 C C . CYS A 1 74 ? 12.991 -6.514 -20.695 1.00 92.50 74 CYS A C 1
ATOM 581 O O . CYS A 1 74 ? 14.211 -6.556 -20.862 1.00 92.50 74 CYS A O 1
ATOM 583 N N . LYS A 1 75 ? 12.143 -6.982 -21.621 1.00 91.12 75 LYS A N 1
ATOM 584 C CA . LYS A 1 75 ? 12.576 -7.655 -22.865 1.00 91.12 75 LYS A CA 1
ATOM 585 C C . LYS A 1 75 ? 12.955 -6.707 -24.007 1.00 91.12 75 LYS A C 1
ATOM 587 O O . LYS A 1 75 ? 13.588 -7.142 -24.960 1.00 91.12 75 LYS A O 1
ATOM 592 N N . HIS A 1 76 ? 12.569 -5.436 -23.915 1.00 91.88 76 HIS A N 1
ATOM 593 C CA . HIS A 1 76 ? 12.660 -4.467 -25.015 1.00 91.88 76 HIS A CA 1
ATOM 594 C C . HIS A 1 76 ? 13.685 -3.348 -24.768 1.00 91.88 76 HIS A C 1
ATOM 596 O O . HIS A 1 76 ? 13.621 -2.312 -25.416 1.00 91.88 76 HIS A O 1
ATOM 602 N N . LEU A 1 77 ? 14.628 -3.556 -23.841 1.00 92.50 77 LEU A N 1
ATOM 603 C CA . LEU A 1 77 ? 15.792 -2.681 -23.668 1.00 92.50 77 LEU A CA 1
ATOM 604 C C . LEU A 1 77 ? 16.910 -3.180 -24.591 1.00 92.50 77 LEU A C 1
ATOM 606 O O . LEU A 1 77 ? 17.536 -4.218 -24.329 1.00 92.50 77 LEU A O 1
ATOM 610 N N . SER A 1 78 ? 17.095 -2.461 -25.694 1.00 90.25 78 SER A N 1
ATOM 611 C CA . SER A 1 78 ? 17.808 -2.893 -26.901 1.00 90.25 78 SER A CA 1
ATOM 612 C C . SER A 1 78 ? 19.325 -2.840 -26.747 1.00 90.25 78 SER A C 1
ATOM 614 O O . SER A 1 78 ? 20.044 -3.608 -27.382 1.00 90.25 78 SER A O 1
ATOM 616 N N . ASN A 1 79 ? 19.830 -1.939 -25.907 1.00 94.62 79 ASN A N 1
ATOM 617 C CA . ASN A 1 79 ? 21.261 -1.717 -25.719 1.00 94.62 79 ASN A CA 1
ATOM 618 C C . ASN A 1 79 ? 21.600 -1.388 -24.254 1.00 94.62 79 ASN A C 1
ATOM 620 O O . ASN A 1 79 ? 20.726 -1.160 -23.416 1.00 94.62 79 ASN A O 1
ATOM 624 N N . ASN A 1 80 ? 22.897 -1.373 -23.937 1.00 93.75 80 ASN A N 1
ATOM 625 C CA . ASN A 1 80 ? 23.382 -1.117 -22.577 1.00 93.75 80 ASN A CA 1
ATOM 626 C C . ASN A 1 80 ? 23.112 0.316 -22.096 1.00 93.75 80 ASN A C 1
ATOM 628 O O . ASN A 1 80 ? 23.020 0.538 -20.892 1.00 93.75 80 ASN A O 1
ATOM 632 N N . VAL A 1 81 ? 22.967 1.279 -23.013 1.00 96.00 81 VAL A N 1
ATOM 633 C CA . VAL A 1 81 ? 22.666 2.673 -22.661 1.00 96.00 81 VAL A CA 1
ATOM 634 C C . VAL A 1 81 ? 21.243 2.779 -22.117 1.00 96.00 81 VAL A C 1
ATOM 636 O O . VAL A 1 81 ? 21.050 3.317 -21.032 1.00 96.00 81 VAL A O 1
ATOM 639 N N . GLU A 1 82 ? 20.260 2.190 -22.801 1.00 95.56 82 GLU A N 1
ATOM 640 C CA . GLU A 1 82 ? 18.868 2.128 -22.332 1.00 95.56 82 GLU A CA 1
ATOM 641 C C . GLU A 1 82 ? 18.747 1.410 -20.984 1.00 95.56 82 GLU A C 1
ATOM 643 O O . GLU A 1 82 ? 18.028 1.874 -20.102 1.00 95.56 82 GLU A O 1
ATOM 648 N N . ARG A 1 83 ? 19.486 0.307 -20.794 1.00 94.62 83 ARG A N 1
ATOM 649 C CA . ARG A 1 83 ? 19.527 -0.417 -19.511 1.00 94.62 83 ARG A CA 1
ATOM 650 C C . ARG A 1 83 ? 20.051 0.463 -18.384 1.00 94.62 83 ARG A C 1
ATOM 652 O O . ARG A 1 83 ? 19.413 0.533 -17.341 1.00 94.62 83 ARG A O 1
ATOM 659 N N . LYS A 1 84 ? 21.153 1.177 -18.619 1.00 95.50 84 LYS A N 1
ATOM 660 C CA . LYS A 1 84 ? 21.737 2.093 -17.636 1.00 95.50 84 LYS A CA 1
ATOM 661 C C . LYS A 1 84 ? 20.778 3.232 -17.274 1.00 95.50 84 LYS A C 1
ATOM 663 O O . LYS A 1 84 ? 20.565 3.487 -16.096 1.00 95.50 84 LYS A O 1
ATOM 668 N N . ILE A 1 85 ? 20.162 3.876 -18.269 1.00 95.50 85 ILE A N 1
ATOM 669 C CA . ILE A 1 85 ? 19.180 4.953 -18.038 1.00 95.50 85 ILE A CA 1
ATOM 670 C C . ILE A 1 85 ? 17.986 4.429 -17.229 1.00 95.50 85 ILE A C 1
ATOM 672 O O . ILE A 1 85 ? 17.496 5.100 -16.323 1.00 95.50 85 ILE A O 1
ATOM 676 N N . PHE A 1 86 ? 17.523 3.216 -17.528 1.00 95.06 86 PHE A N 1
ATOM 677 C CA . PHE A 1 86 ? 16.429 2.592 -16.793 1.00 95.06 86 PHE A CA 1
ATOM 678 C C . PHE A 1 86 ? 16.796 2.278 -15.334 1.00 95.06 86 PHE A C 1
ATOM 680 O O . PHE A 1 86 ? 15.986 2.501 -14.436 1.00 95.06 86 PHE A O 1
ATOM 687 N N . GLU A 1 87 ? 18.013 1.796 -15.073 1.00 94.38 87 GLU A N 1
ATOM 688 C CA . GLU A 1 87 ? 18.518 1.581 -13.709 1.00 94.38 87 GLU A CA 1
ATOM 689 C C . GLU A 1 87 ? 18.612 2.894 -12.928 1.00 94.38 87 GLU A C 1
ATOM 691 O O . GLU A 1 87 ? 18.154 2.962 -11.787 1.00 94.38 87 GLU A O 1
ATOM 696 N N . GLU A 1 88 ? 19.138 3.952 -13.549 1.00 95.06 88 GLU A N 1
ATOM 697 C CA . GLU A 1 88 ? 19.178 5.296 -12.961 1.00 95.06 88 GLU A CA 1
ATOM 698 C C . GLU A 1 88 ? 17.766 5.801 -12.627 1.00 95.06 88 GLU A C 1
ATOM 700 O O . GLU A 1 88 ? 17.537 6.300 -11.523 1.00 95.06 88 GLU A O 1
ATOM 705 N N . PHE A 1 89 ? 16.795 5.591 -13.523 1.00 94.44 89 PHE A N 1
ATOM 706 C CA . PHE A 1 89 ? 15.390 5.923 -13.279 1.00 94.44 89 PHE A CA 1
ATOM 707 C C . PHE A 1 89 ? 14.800 5.149 -12.091 1.00 94.44 89 PHE A C 1
ATOM 709 O O . PHE A 1 89 ? 14.178 5.757 -11.217 1.00 94.44 89 PHE A O 1
ATOM 716 N N . ILE A 1 90 ? 14.995 3.825 -12.026 1.00 93.31 90 ILE A N 1
ATOM 717 C CA . ILE A 1 90 ? 14.508 3.004 -10.906 1.00 93.31 90 ILE A CA 1
ATOM 718 C C . ILE A 1 90 ? 15.119 3.477 -9.591 1.00 93.31 90 ILE A C 1
ATOM 720 O O . ILE A 1 90 ? 14.391 3.614 -8.607 1.00 93.31 90 ILE A O 1
ATOM 724 N N . ASN A 1 91 ? 16.427 3.732 -9.567 1.00 92.94 91 ASN A N 1
ATOM 725 C CA . ASN A 1 91 ? 17.126 4.175 -8.364 1.00 92.94 91 ASN A CA 1
ATOM 726 C C . ASN A 1 91 ? 16.571 5.513 -7.873 1.00 92.94 91 ASN A C 1
ATOM 728 O O . ASN A 1 91 ? 16.152 5.606 -6.719 1.00 92.94 91 ASN A O 1
ATOM 732 N N . ALA A 1 92 ? 16.460 6.501 -8.766 1.00 94.62 92 ALA A N 1
ATOM 733 C CA . ALA A 1 92 ? 15.888 7.802 -8.436 1.00 94.62 92 ALA A CA 1
ATOM 734 C C . ALA A 1 92 ? 14.441 7.675 -7.937 1.00 94.62 92 ALA A C 1
ATOM 736 O O . ALA A 1 92 ? 14.103 8.217 -6.886 1.00 94.62 92 ALA A O 1
ATOM 737 N N . ARG A 1 93 ? 13.586 6.907 -8.629 1.00 93.12 93 ARG A N 1
ATOM 738 C CA . ARG A 1 93 ? 12.198 6.667 -8.200 1.00 93.12 93 ARG A CA 1
ATOM 739 C C . ARG A 1 93 ? 12.141 6.007 -6.823 1.00 93.12 93 ARG A C 1
ATOM 741 O O . ARG A 1 93 ? 11.337 6.416 -5.989 1.00 93.12 93 ARG A O 1
ATOM 748 N N . ASN A 1 94 ? 12.958 4.985 -6.581 1.00 90.88 94 ASN A N 1
ATOM 749 C CA . ASN A 1 94 ? 12.962 4.267 -5.309 1.00 90.88 94 ASN A CA 1
ATOM 750 C C . ASN A 1 94 ? 13.371 5.184 -4.147 1.00 90.88 94 ASN A C 1
ATOM 752 O O . ASN A 1 94 ? 12.810 5.102 -3.053 1.00 90.88 94 ASN A O 1
ATOM 756 N N . G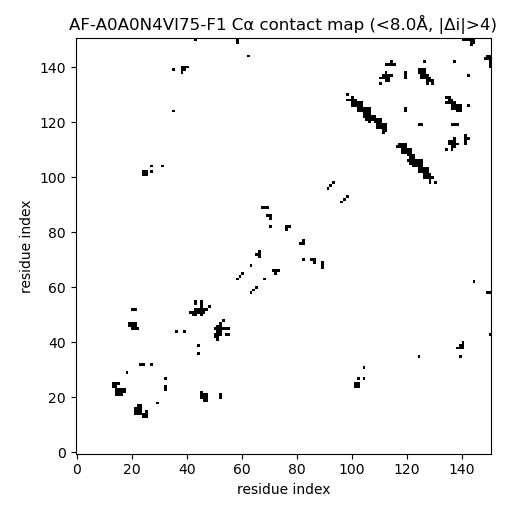LU A 1 95 ? 14.312 6.089 -4.400 1.00 91.56 95 GLU A N 1
ATOM 757 C CA . GLU A 1 95 ? 14.773 7.067 -3.425 1.00 91.56 95 GLU A CA 1
ATOM 758 C C . GLU A 1 95 ? 13.696 8.118 -3.118 1.00 91.56 95 GLU A C 1
ATOM 760 O O . GLU A 1 95 ? 13.331 8.303 -1.952 1.00 91.56 95 GLU A O 1
ATOM 765 N N . ILE A 1 96 ? 13.124 8.750 -4.147 1.00 90.81 96 ILE A N 1
ATOM 766 C CA . ILE A 1 96 ? 12.298 9.956 -3.966 1.00 90.81 96 ILE A CA 1
ATOM 767 C C . ILE A 1 96 ? 10.790 9.693 -3.903 1.00 90.81 96 ILE A C 1
ATOM 769 O O . ILE A 1 96 ? 10.060 10.511 -3.351 1.00 90.81 96 ILE A O 1
ATOM 773 N N . ALA A 1 97 ? 10.306 8.589 -4.480 1.00 89.00 97 ALA A N 1
ATOM 774 C CA . ALA A 1 97 ? 8.877 8.386 -4.742 1.00 89.00 97 ALA A CA 1
ATOM 775 C C . ALA A 1 97 ? 8.318 7.033 -4.273 1.00 89.00 97 ALA A C 1
ATOM 777 O O . ALA A 1 97 ? 7.103 6.901 -4.147 1.00 89.00 97 ALA A O 1
ATOM 778 N N . LEU A 1 98 ? 9.161 6.031 -4.004 1.00 89.50 98 LEU A N 1
ATOM 779 C CA . LEU A 1 98 ? 8.714 4.738 -3.481 1.00 89.50 98 LEU A CA 1
ATOM 780 C C . LEU A 1 98 ? 8.861 4.684 -1.959 1.00 89.50 98 LEU A C 1
ATOM 782 O O . LEU A 1 98 ? 9.911 5.029 -1.415 1.00 89.50 98 LEU A O 1
ATOM 786 N N . ASP A 1 99 ? 7.830 4.197 -1.280 1.00 90.19 99 ASP A N 1
ATOM 787 C CA . ASP A 1 99 ? 7.886 3.826 0.132 1.00 90.19 99 ASP A CA 1
ATOM 788 C C . ASP A 1 99 ? 6.953 2.648 0.409 1.00 90.19 99 ASP A C 1
ATOM 790 O O . ASP A 1 99 ? 6.091 2.312 -0.409 1.00 90.19 99 ASP A O 1
ATOM 794 N N . ILE A 1 100 ? 7.112 2.038 1.580 1.00 89.75 100 ILE A N 1
ATOM 795 C CA . ILE A 1 100 ? 6.240 0.974 2.065 1.00 89.75 100 ILE A CA 1
ATOM 796 C C . ILE A 1 100 ? 5.504 1.481 3.301 1.00 89.75 100 ILE A C 1
ATOM 798 O O . ILE A 1 100 ? 6.102 1.734 4.345 1.00 89.75 100 ILE A O 1
ATOM 802 N N . GLY A 1 101 ? 4.181 1.589 3.189 1.00 92.19 101 GLY A N 1
ATOM 803 C CA . GLY A 1 101 ? 3.336 1.810 4.355 1.00 92.19 101 GLY A CA 1
ATOM 804 C C . GLY A 1 101 ? 3.381 0.608 5.302 1.00 92.19 101 GLY A C 1
ATOM 805 O O . GLY A 1 101 ? 3.480 -0.540 4.865 1.00 92.19 101 GLY A O 1
ATOM 806 N N . PHE A 1 102 ? 3.276 0.852 6.603 1.00 94.81 102 PHE A N 1
ATOM 807 C CA . PHE A 1 102 ? 3.227 -0.200 7.618 1.00 94.81 102 PHE A CA 1
ATOM 808 C C . PHE A 1 102 ? 1.956 -0.092 8.455 1.00 94.81 102 PHE A C 1
ATOM 810 O O . PHE A 1 102 ? 1.374 0.981 8.597 1.00 94.81 102 PHE A O 1
ATOM 817 N N . VAL A 1 103 ? 1.522 -1.208 9.040 1.00 96.94 103 VAL A N 1
ATOM 818 C CA . VAL A 1 103 ? 0.374 -1.203 9.951 1.00 96.94 103 VAL A CA 1
ATOM 819 C C . VAL A 1 103 ? 0.857 -0.882 11.360 1.00 96.94 103 VAL A C 1
ATOM 821 O O . VAL A 1 103 ? 1.603 -1.655 11.958 1.00 96.94 103 VAL A O 1
ATOM 824 N N . CYS A 1 104 ? 0.415 0.250 11.901 1.00 96.50 104 CYS A N 1
ATOM 825 C CA . CYS A 1 104 ? 0.549 0.578 13.312 1.00 96.50 104 CYS A CA 1
ATOM 826 C C . CYS A 1 104 ? -0.615 -0.079 14.075 1.00 96.50 104 CYS A C 1
ATOM 828 O O . CYS A 1 104 ? -1.766 0.300 13.854 1.00 96.50 104 CYS A O 1
ATOM 830 N N . PRO A 1 105 ? -0.367 -1.061 14.965 1.00 96.62 105 PRO A N 1
ATOM 831 C CA . PRO A 1 105 ? -1.439 -1.793 15.645 1.00 96.62 105 PRO A CA 1
ATOM 832 C C . PRO A 1 105 ? -2.267 -0.923 16.594 1.00 96.62 105 PRO A C 1
ATOM 834 O O . PRO A 1 105 ? -3.420 -1.255 16.870 1.00 96.62 105 PRO A O 1
ATOM 837 N N . ASN A 1 106 ? -1.640 0.121 17.141 1.00 96.12 106 ASN A N 1
ATOM 838 C CA . ASN A 1 106 ? -2.185 1.025 18.142 1.00 96.12 106 ASN A CA 1
ATOM 839 C C . ASN A 1 106 ? -1.505 2.394 17.980 1.00 96.12 106 ASN A C 1
ATOM 841 O O . ASN A 1 106 ? -0.361 2.569 18.408 1.00 96.12 106 ASN A O 1
ATOM 845 N N . ILE A 1 107 ? -2.180 3.361 17.364 1.00 95.94 107 ILE A N 1
ATOM 846 C CA . ILE A 1 107 ? -1.614 4.700 17.176 1.00 95.94 107 ILE A CA 1
ATOM 847 C C . ILE A 1 107 ? -1.480 5.443 18.517 1.00 95.94 107 ILE A C 1
ATOM 849 O O . ILE A 1 107 ? -2.365 5.352 19.372 1.00 95.94 107 ILE A O 1
ATOM 853 N N . PRO A 1 108 ? -0.395 6.207 18.737 1.00 95.00 108 PRO A N 1
ATOM 854 C CA . PRO A 1 108 ? -0.115 6.821 20.039 1.00 95.00 108 PRO A CA 1
ATOM 855 C C . PRO A 1 108 ? -0.994 8.042 20.348 1.00 95.00 108 PRO A C 1
ATOM 857 O O . PRO A 1 108 ? -1.121 8.440 21.510 1.00 95.00 108 PRO A O 1
ATOM 860 N N . LYS A 1 109 ? -1.597 8.644 19.319 1.00 95.12 109 LYS A N 1
ATOM 861 C CA . LYS A 1 109 ? -2.453 9.829 19.405 1.00 95.12 109 LYS A CA 1
ATOM 862 C C . LYS A 1 109 ? -3.520 9.795 18.315 1.00 95.12 109 LYS A C 1
ATOM 864 O O . LYS A 1 109 ? -3.307 9.165 17.282 1.00 95.12 109 LYS A O 1
ATOM 869 N N . GLN A 1 110 ? -4.616 10.504 18.562 1.00 96.50 110 GLN A N 1
ATOM 870 C CA . GLN A 1 110 ? -5.678 10.719 17.585 1.00 96.50 110 GLN A CA 1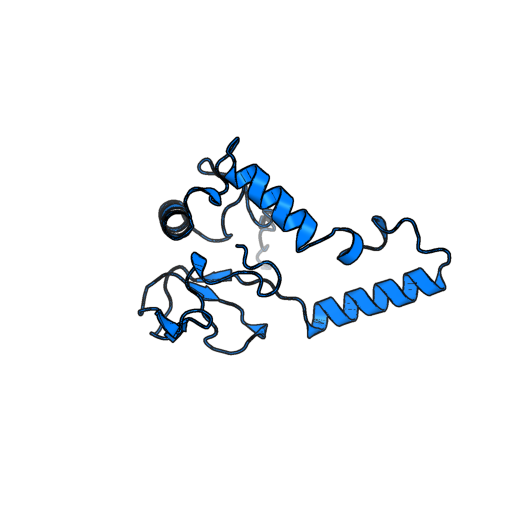
ATOM 871 C C . GLN A 1 110 ? -5.129 11.458 16.354 1.00 96.50 110 GLN A C 1
ATOM 873 O O . GLN A 1 110 ? -4.268 12.337 16.485 1.00 96.50 110 GLN A O 1
ATOM 878 N N . MET A 1 111 ? -5.613 11.098 15.168 1.00 95.75 111 MET A N 1
ATOM 879 C CA . MET A 1 111 ? -5.297 11.783 13.912 1.00 95.75 111 MET A CA 1
ATOM 880 C C . MET A 1 111 ? -6.457 11.684 12.918 1.00 95.75 111 MET A C 1
ATOM 882 O O . MET A 1 111 ? -7.412 10.943 13.131 1.00 95.75 111 MET A O 1
ATOM 886 N N . GLU A 1 112 ? -6.373 12.436 11.827 1.00 96.75 112 GLU A N 1
ATOM 887 C CA . GLU A 1 112 ? -7.356 12.397 10.747 1.00 96.75 112 GLU A CA 1
ATOM 888 C C . GLU A 1 112 ? -6.905 11.423 9.653 1.00 96.75 112 GLU A C 1
ATOM 890 O O . GLU A 1 112 ? -5.745 11.432 9.227 1.00 96.75 112 GLU A O 1
ATOM 895 N N . CYS A 1 113 ? -7.820 10.578 9.178 1.00 97.31 113 CYS A N 1
ATOM 896 C CA . CYS A 1 113 ? -7.564 9.721 8.035 1.00 97.31 113 CYS A CA 1
ATOM 897 C C . CYS A 1 113 ? -7.421 10.559 6.763 1.00 97.31 113 CYS A C 1
ATOM 899 O O . CYS A 1 113 ? -8.348 11.239 6.329 1.00 97.31 113 CYS A O 1
ATOM 901 N N . ARG A 1 114 ? -6.287 10.396 6.084 1.00 96.19 114 ARG A N 1
ATOM 902 C CA . ARG A 1 114 ? -5.929 11.129 4.861 1.00 96.19 114 ARG A CA 1
ATOM 903 C C . ARG A 1 114 ? -6.844 10.904 3.650 1.00 96.19 114 ARG A C 1
ATOM 905 O O . ARG A 1 114 ? -6.705 11.633 2.675 1.00 96.19 114 ARG A O 1
ATOM 912 N N . LYS A 1 115 ? -7.729 9.900 3.669 1.00 96.12 115 LYS A N 1
ATOM 913 C CA . LYS A 1 115 ? -8.661 9.633 2.559 1.00 96.12 115 LYS A CA 1
ATOM 914 C C . LYS A 1 115 ? -10.087 10.079 2.859 1.00 96.12 115 LYS A C 1
ATOM 916 O O . LYS A 1 115 ? -10.683 10.759 2.036 1.00 96.12 115 LYS A O 1
ATOM 921 N N . CYS A 1 116 ? -10.660 9.631 3.974 1.00 97.06 116 CYS A N 1
ATOM 922 C CA . CYS A 1 116 ? -12.073 9.870 4.274 1.00 97.06 116 CYS A CA 1
ATOM 923 C C . CYS A 1 116 ? -12.311 11.093 5.167 1.00 97.06 116 CYS A C 1
ATOM 925 O O . CYS A 1 116 ? -13.467 11.397 5.446 1.00 97.06 116 CYS A O 1
ATOM 927 N N . SER A 1 117 ? -11.249 11.743 5.662 1.00 96.94 117 SER A N 1
ATOM 928 C CA . SER A 1 117 ? -11.315 12.796 6.689 1.00 96.94 117 SER A CA 1
ATOM 929 C C . SER A 1 117 ? -12.006 12.374 7.993 1.00 96.94 117 SER A C 1
ATOM 931 O O . SER A 1 117 ? -12.341 13.197 8.840 1.00 96.94 117 SER A O 1
ATOM 933 N N . GLY A 1 118 ? -12.216 11.068 8.178 1.00 97.25 118 GLY A N 1
ATOM 934 C CA . GLY A 1 118 ? -12.709 10.490 9.419 1.00 97.25 118 GLY A CA 1
ATOM 935 C C . GLY A 1 118 ? -11.620 10.431 10.485 1.00 97.25 118 GLY A C 1
ATOM 936 O O . GLY A 1 118 ? -10.426 10.505 10.196 1.00 97.25 118 GLY A O 1
ATOM 937 N N . VAL A 1 119 ? -12.038 10.247 11.731 1.00 97.62 119 VAL A N 1
ATOM 938 C CA . VAL A 1 119 ? -11.131 10.185 12.879 1.00 97.62 119 VAL A CA 1
ATOM 939 C C . VAL A 1 119 ? -10.499 8.792 12.997 1.00 97.62 119 VAL A C 1
ATOM 941 O O . VAL A 1 119 ? -11.165 7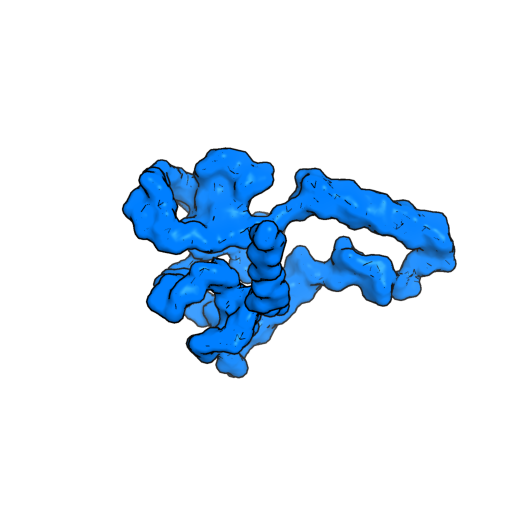.775 12.806 1.00 97.62 119 VAL A O 1
ATOM 944 N N . LEU A 1 120 ? -9.201 8.761 13.297 1.00 97.44 120 LEU A N 1
ATOM 945 C CA . LEU A 1 120 ? -8.451 7.600 13.775 1.00 97.44 120 LEU A CA 1
ATOM 946 C C . LEU A 1 120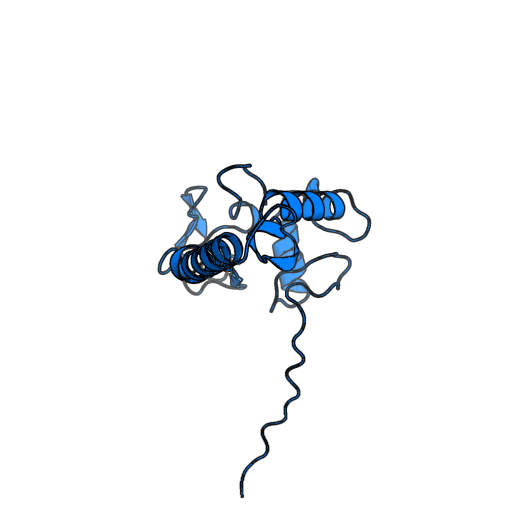 ? -8.171 7.825 15.264 1.00 97.44 120 LEU A C 1
ATOM 948 O O . LEU A 1 120 ? -7.407 8.735 15.610 1.00 97.44 120 LEU A O 1
ATOM 952 N N . GLU A 1 121 ? -8.795 7.046 16.145 1.00 97.31 121 GLU A N 1
ATOM 953 C CA . GLU A 1 121 ? -8.701 7.266 17.591 1.00 97.31 121 GLU A CA 1
ATOM 954 C C . GLU A 1 121 ? -7.410 6.712 18.196 1.00 97.31 121 GLU A C 1
ATOM 956 O O . GLU A 1 121 ? -6.793 5.759 17.713 1.00 97.31 121 GLU A O 1
ATOM 961 N N . LYS A 1 122 ? -6.989 7.298 19.321 1.00 96.88 122 LYS A N 1
ATOM 962 C CA . LYS A 1 122 ? -5.827 6.795 20.064 1.00 96.88 122 LYS A CA 1
ATOM 963 C C . LYS A 1 122 ? -6.008 5.308 20.400 1.00 96.88 122 LYS A C 1
ATOM 965 O O . LYS A 1 122 ? -7.046 4.895 20.906 1.00 96.88 122 LYS A O 1
ATOM 970 N N . ASN A 1 123 ? -4.937 4.535 20.231 1.00 96.62 123 ASN A N 1
ATOM 971 C CA . ASN A 1 123 ? -4.878 3.080 20.379 1.00 96.62 123 ASN A CA 1
ATOM 972 C C . ASN A 1 123 ? -5.636 2.277 19.307 1.00 96.62 123 ASN A C 1
ATOM 974 O O . ASN A 1 123 ? -5.644 1.048 19.410 1.00 96.62 123 ASN A O 1
ATOM 978 N N . GLU A 1 124 ? -6.202 2.900 18.274 1.00 95.62 124 GLU A N 1
ATOM 979 C CA . GLU A 1 124 ? -6.733 2.176 17.115 1.00 95.62 124 GLU A CA 1
ATOM 980 C C . GLU A 1 124 ? -5.633 1.784 16.126 1.00 95.62 124 GLU A C 1
ATOM 982 O O . GLU A 1 124 ? -4.504 2.280 16.168 1.00 95.62 124 GLU A O 1
ATOM 987 N N . MET A 1 125 ? -5.967 0.853 15.238 1.00 97.50 125 MET A N 1
ATOM 988 C CA . MET A 1 125 ? -5.097 0.456 14.144 1.00 97.50 125 MET A CA 1
ATOM 989 C C . MET A 1 125 ? -5.150 1.474 13.004 1.00 97.50 125 MET A C 1
ATOM 991 O O . MET A 1 125 ? -6.223 1.909 12.597 1.00 97.50 125 MET A O 1
ATOM 995 N N . ALA A 1 126 ? -3.992 1.770 12.418 1.00 97.69 126 ALA A N 1
ATOM 996 C CA . ALA A 1 126 ? -3.896 2.576 11.207 1.00 97.69 126 ALA A CA 1
ATOM 997 C C . ALA A 1 126 ? -2.797 2.048 10.283 1.00 97.69 126 ALA A C 1
ATOM 999 O O . ALA A 1 126 ? -1.820 1.445 10.734 1.00 97.69 126 ALA A O 1
ATOM 1000 N N . VAL A 1 127 ? -2.926 2.310 8.987 1.00 97.50 127 VAL A N 1
ATOM 1001 C CA . VAL A 1 127 ? -1.806 2.219 8.045 1.00 97.50 127 VAL A CA 1
ATOM 1002 C C . VAL A 1 127 ? -1.068 3.552 8.077 1.00 97.50 127 VAL A C 1
ATOM 1004 O O . VAL A 1 127 ? -1.705 4.595 7.977 1.00 97.50 127 VAL A O 1
ATOM 1007 N N . MET A 1 128 ? 0.253 3.522 8.225 1.00 96.06 128 MET A N 1
ATOM 1008 C CA . MET A 1 128 ? 1.118 4.698 8.324 1.00 96.06 128 MET A CA 1
ATOM 1009 C C . MET A 1 128 ? 2.102 4.725 7.154 1.00 96.06 128 MET A C 1
ATOM 1011 O O . MET A 1 128 ? 2.663 3.686 6.808 1.00 96.06 128 MET A O 1
ATOM 1015 N N . ALA A 1 129 ? 2.354 5.904 6.582 1.00 93.56 129 ALA A N 1
ATOM 1016 C CA . ALA A 1 129 ? 3.315 6.090 5.488 1.00 93.56 129 ALA A CA 1
ATOM 1017 C C . ALA A 1 129 ? 4.277 7.253 5.805 1.00 93.56 129 ALA A C 1
ATOM 1019 O O . ALA A 1 129 ? 3.929 8.412 5.558 1.00 93.56 129 ALA A O 1
ATOM 1020 N N . PRO A 1 130 ? 5.470 6.975 6.366 1.00 86.44 130 PRO A N 1
ATOM 1021 C CA . PRO A 1 130 ? 6.394 8.003 6.848 1.00 86.44 130 PRO A CA 1
ATOM 1022 C C . PRO A 1 130 ? 6.848 9.006 5.787 1.00 86.44 130 PRO A C 1
ATOM 1024 O O . PRO A 1 130 ? 6.902 10.200 6.085 1.00 86.44 130 PRO A O 1
ATOM 1027 N N . LYS A 1 131 ? 7.128 8.571 4.545 1.00 87.12 131 LYS A N 1
ATOM 1028 C CA . LYS A 1 131 ? 7.555 9.504 3.483 1.00 87.12 131 LYS A CA 1
ATOM 1029 C C . LYS A 1 131 ? 6.484 10.519 3.082 1.00 87.12 131 LYS A C 1
ATOM 1031 O O . LYS A 1 131 ? 6.822 11.545 2.503 1.00 87.12 131 LYS A O 1
ATOM 1036 N N . LEU A 1 132 ? 5.212 10.276 3.402 1.00 87.12 132 LEU A N 1
ATOM 1037 C CA . LEU A 1 132 ? 4.126 11.219 3.118 1.00 87.12 132 LEU A CA 1
ATOM 1038 C C . LEU A 1 132 ? 3.950 12.277 4.220 1.00 87.12 132 LEU A C 1
ATOM 1040 O O . LEU A 1 132 ? 3.054 13.114 4.124 1.00 87.12 132 LEU A O 1
ATOM 1044 N N . GLY A 1 133 ? 4.789 12.253 5.260 1.00 84.44 133 GLY A N 1
ATOM 1045 C CA . GLY A 1 133 ? 4.815 13.224 6.350 1.00 84.44 133 GLY A CA 1
ATOM 1046 C C . GLY A 1 133 ? 4.535 12.606 7.719 1.00 84.44 133 GLY A C 1
ATOM 1047 O O . GLY A 1 133 ? 4.019 11.493 7.851 1.00 84.44 133 GLY A O 1
ATOM 1048 N N . GLU A 1 134 ? 4.865 13.357 8.768 1.00 77.50 134 GLU A N 1
ATOM 1049 C CA . GLU A 1 134 ? 4.571 12.952 10.139 1.00 77.50 134 GLU A CA 1
ATOM 1050 C C . GLU A 1 134 ? 3.056 12.846 10.361 1.00 77.50 134 GLU A C 1
ATOM 1052 O O . GLU A 1 134 ? 2.284 13.710 9.945 1.00 77.50 134 GLU A O 1
ATOM 1057 N N . ASN A 1 135 ? 2.622 11.801 11.071 1.00 80.62 135 ASN A N 1
ATOM 1058 C CA . ASN A 1 135 ? 1.210 11.557 11.404 1.00 80.62 135 ASN A CA 1
ATOM 1059 C C . ASN A 1 135 ? 0.294 11.352 10.185 1.00 80.62 135 ASN A C 1
ATOM 1061 O O . ASN A 1 135 ? -0.908 11.596 10.260 1.00 80.62 135 ASN A O 1
ATOM 1065 N N . CYS A 1 136 ? 0.845 10.884 9.067 1.00 92.25 136 CYS A N 1
ATOM 1066 C CA . CYS A 1 136 ? 0.059 10.450 7.920 1.00 92.25 136 CYS A CA 1
ATOM 1067 C C . CYS A 1 136 ? -0.477 9.037 8.149 1.00 92.25 136 CYS A C 1
ATOM 1069 O O . CYS A 1 136 ? 0.272 8.062 8.040 1.00 92.25 136 CYS A O 1
ATOM 1071 N N . GLY A 1 137 ? -1.766 8.963 8.485 1.00 95.75 137 GLY A N 1
ATOM 1072 C CA . GLY A 1 137 ? -2.480 7.724 8.762 1.00 95.75 137 GLY A CA 1
ATOM 1073 C C . GLY A 1 137 ? -3.715 7.528 7.884 1.00 95.75 137 GLY A C 1
ATOM 1074 O O . GLY A 1 137 ? -4.369 8.479 7.444 1.00 95.75 137 GLY A O 1
ATOM 1075 N N . TRP A 1 138 ? -4.054 6.264 7.659 1.00 97.88 138 TRP A N 1
ATOM 1076 C CA . TRP A 1 138 ? -5.275 5.832 6.991 1.00 97.88 138 TRP A CA 1
ATOM 1077 C C . TRP A 1 138 ? -5.930 4.712 7.793 1.00 97.88 138 TRP A C 1
ATOM 1079 O O . TRP A 1 138 ? -5.232 3.861 8.350 1.00 97.88 138 TRP A O 1
ATOM 1089 N N . HIS A 1 139 ? -7.263 4.640 7.787 1.00 97.94 139 HIS A N 1
ATOM 1090 C CA . HIS A 1 139 ? -7.919 3.368 8.098 1.00 97.94 139 HIS A CA 1
ATOM 1091 C C . HIS A 1 139 ? -7.427 2.300 7.102 1.00 97.94 139 HIS A C 1
ATOM 1093 O O . HIS A 1 139 ? -7.163 2.641 5.946 1.00 97.94 139 HIS A O 1
ATOM 1099 N N . PRO A 1 140 ? -7.348 1.014 7.478 1.00 97.25 140 PRO A N 1
ATOM 1100 C CA . PRO A 1 140 ? -6.962 -0.072 6.574 1.00 97.25 140 PRO A CA 1
ATOM 1101 C C . PRO A 1 140 ? -7.676 -0.054 5.214 1.00 97.25 140 PRO A C 1
ATOM 1103 O O . PRO A 1 140 ? -7.009 -0.046 4.186 1.00 97.25 140 PRO A O 1
ATOM 1106 N N . ALA A 1 141 ? -9.009 0.066 5.185 1.00 96.50 141 ALA A N 1
ATOM 1107 C CA . ALA A 1 141 ? -9.780 0.181 3.936 1.00 96.50 141 ALA A CA 1
ATOM 1108 C C . ALA A 1 141 ? -9.620 1.524 3.200 1.00 96.50 141 ALA A C 1
ATOM 1110 O O . ALA A 1 141 ? -10.035 1.666 2.049 1.00 96.50 141 ALA A O 1
ATOM 1111 N N . CYS A 1 142 ? -9.059 2.533 3.862 1.00 97.25 142 CYS A N 1
ATOM 1112 C CA . CYS A 1 142 ? -8.811 3.840 3.274 1.00 97.25 142 CYS A CA 1
ATOM 1113 C C . CYS A 1 142 ? -7.438 3.943 2.604 1.00 97.25 142 CYS A C 1
ATOM 1115 O O . CYS A 1 142 ? -7.231 4.861 1.811 1.00 97.25 142 CYS A O 1
ATOM 1117 N N . PHE A 1 143 ? -6.509 3.033 2.896 1.00 95.94 143 PHE A N 1
ATOM 1118 C CA . PHE A 1 143 ? -5.208 2.997 2.239 1.00 95.94 143 PHE A CA 1
ATOM 1119 C C . PHE A 1 143 ? -5.330 2.278 0.893 1.00 95.94 143 PHE A C 1
ATOM 1121 O O . PHE A 1 143 ? -5.220 1.059 0.815 1.00 95.94 143 PHE A O 1
ATOM 1128 N N . ILE A 1 144 ? -5.620 3.045 -0.157 1.00 94.81 144 ILE A N 1
ATOM 1129 C CA . ILE A 1 144 ? -5.875 2.535 -1.507 1.00 94.81 144 ILE A CA 1
ATOM 1130 C C . ILE A 1 144 ? -5.068 3.295 -2.555 1.00 94.81 144 ILE A C 1
ATOM 1132 O O . ILE A 1 144 ? -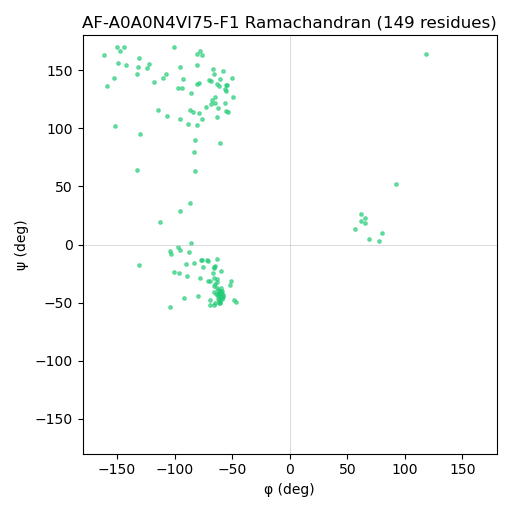4.663 4.441 -2.342 1.00 94.81 144 ILE A O 1
ATOM 1136 N N . CYS A 1 145 ? -4.909 2.692 -3.726 1.00 94.06 145 CYS A N 1
ATOM 1137 C CA . CYS A 1 145 ? -4.372 3.370 -4.895 1.00 94.06 145 CYS A CA 1
ATOM 1138 C C . CYS A 1 145 ? -5.321 4.489 -5.356 1.00 94.06 145 CYS A C 1
ATOM 1140 O O . CYS A 1 145 ? -6.490 4.240 -5.640 1.00 94.06 145 CYS A O 1
ATOM 1142 N N . THR A 1 146 ? -4.816 5.714 -5.503 1.00 92.44 146 THR A N 1
ATOM 1143 C CA . THR A 1 146 ? -5.600 6.866 -5.987 1.00 92.44 146 THR A CA 1
ATOM 1144 C C . THR A 1 146 ? -5.939 6.800 -7.478 1.00 92.44 146 THR A C 1
ATOM 1146 O O . THR A 1 146 ? -6.791 7.553 -7.932 1.00 92.44 146 THR A O 1
ATOM 1149 N N . THR A 1 147 ? -5.299 5.908 -8.240 1.00 93.25 147 THR A N 1
ATOM 1150 C CA . THR A 1 147 ? -5.532 5.753 -9.685 1.00 93.25 147 THR A CA 1
ATOM 1151 C C . THR A 1 147 ? -6.600 4.708 -9.998 1.00 93.25 147 THR A C 1
ATOM 1153 O O . THR A 1 147 ? -7.462 4.948 -10.834 1.00 93.25 147 THR A O 1
ATOM 1156 N N . CYS A 1 148 ? -6.539 3.529 -9.365 1.00 93.19 148 CYS A N 1
ATOM 1157 C CA . CYS A 1 148 ? -7.491 2.437 -9.628 1.00 93.19 148 CYS A CA 1
ATOM 1158 C C . CYS A 1 148 ? -8.559 2.265 -8.539 1.00 93.19 148 CYS A C 1
ATOM 1160 O O . CYS A 1 148 ? -9.469 1.451 -8.688 1.00 93.19 148 CYS A O 1
ATOM 1162 N N . GLU A 1 149 ? -8.443 3.026 -7.453 1.00 92.62 149 GLU A N 1
ATOM 1163 C CA . GLU A 1 149 ? -9.343 3.032 -6.300 1.00 92.62 149 GLU A CA 1
ATOM 1164 C C . GLU A 1 149 ? -9.385 1.733 -5.476 1.00 92.62 149 GLU A C 1
ATOM 1166 O O . GLU A 1 149 ? -10.307 1.517 -4.689 1.00 92.62 149 GLU A O 1
ATOM 1171 N N . GLN A 1 150 ? -8.375 0.869 -5.621 1.00 92.06 150 GLN A N 1
ATOM 1172 C CA . GLN A 1 150 ? -8.328 -0.448 -4.978 1.00 92.06 150 GLN A CA 1
ATOM 1173 C C . GLN A 1 150 ? -7.310 -0.530 -3.833 1.00 92.06 150 GLN A C 1
ATOM 1175 O O . GLN A 1 150 ? -6.259 0.113 -3.892 1.00 92.06 150 GLN A O 1
ATOM 1180 N N . VAL A 1 151 ? -7.648 -1.341 -2.817 1.00 84.94 151 VAL A N 1
ATOM 1181 C CA . VAL A 1 151 ? -6.731 -1.853 -1.770 1.00 84.94 151 VAL A CA 1
ATOM 1182 C C . VAL A 1 151 ? -5.709 -2.810 -2.378 1.00 84.94 151 VAL A C 1
ATOM 1184 O O . VAL A 1 151 ? -6.106 -3.593 -3.275 1.00 84.94 151 VAL A O 1
#

Organism: Enterobius vermicularis (NCBI:txid51028)